Protein AF-A0A183KDY1-F1 (afdb_monomer)

Foldseek 3Di:
DVVVVVVVVVVVVVVCCVVVNDPPCPDVPLQDPVLVVLVVVLVVLVVQLVPDDDPVSNVVSVVVSVVSVVVSVVSVVVSVVVVVVVVVVVVVVCVVVVVPD

Secondary structure (DSSP, 8-state):
-HHHHHHHHHHHHHHHHHHH-------STTS-HHHHHHHHHHHHHHHHHHH--SHHHHHHHHHHHHHHHHHHHHHHHHHHHHHHHHHHHHHHHHHHTT---

Sequence (101 aa):
MEDNWKVIKEALTSTYQEVLGLKKHHHKEWISIETLNRIKERKNKKTAVNNSQTRAEKVQAQAEYMEANKQVKKSIRADKKKYVEELATTAEKAAREGNMK

Structure (mmCIF, N/CA/C/O backbone):
data_AF-A0A183KDY1-F1
#
_entry.id   AF-A0A183KDY1-F1
#
loop_
_atom_site.group_PDB
_atom_site.id
_atom_site.type_symbol
_atom_site.label_atom_id
_atom_site.label_alt_id
_atom_site.label_comp_id
_atom_site.label_asym_id
_atom_site.label_entity_id
_atom_site.label_seq_id
_atom_site.pdbx_PDB_ins_code
_atom_site.Cartn_x
_atom_site.Cartn_y
_atom_site.Cartn_z
_atom_site.occupancy
_atom_site.B_iso_or_equiv
_atom_site.auth_seq_id
_atom_site.auth_comp_id
_atom_site.auth_asym_id
_atom_site.auth_atom_id
_atom_site.pdbx_PDB_model_num
ATOM 1 N N . MET A 1 1 ? -18.616 -6.059 -49.830 1.00 61.31 1 MET A N 1
ATOM 2 C CA . MET A 1 1 ? -18.904 -4.759 -49.168 1.00 61.31 1 MET A CA 1
ATOM 3 C C . MET A 1 1 ? -18.419 -4.762 -47.721 1.00 61.31 1 MET A C 1
ATOM 5 O O . MET A 1 1 ? -17.755 -3.813 -47.328 1.00 61.31 1 MET A O 1
ATOM 9 N N . GLU A 1 2 ? -18.672 -5.830 -46.958 1.00 68.62 2 GLU A N 1
ATOM 10 C CA . GLU A 1 2 ? -18.158 -6.003 -45.584 1.00 68.62 2 GLU A CA 1
ATOM 11 C C . GLU A 1 2 ? -16.626 -6.033 -45.498 1.00 68.62 2 GLU A C 1
ATOM 13 O O . GLU A 1 2 ? -16.061 -5.439 -44.581 1.00 68.62 2 GLU A O 1
ATOM 18 N N . ASP A 1 3 ? -15.949 -6.619 -46.489 1.00 76.50 3 ASP A N 1
ATOM 19 C CA . AS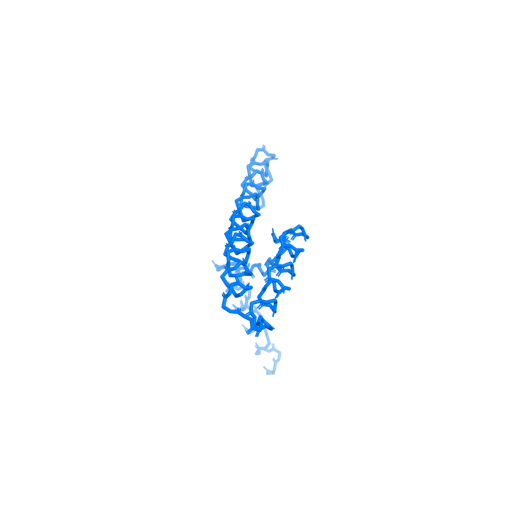P A 1 3 ? -14.481 -6.674 -46.513 1.00 76.50 3 ASP A CA 1
ATOM 20 C C . ASP A 1 3 ? -13.840 -5.287 -46.636 1.00 76.50 3 ASP A C 1
ATOM 22 O O . ASP A 1 3 ? -12.910 -4.964 -45.902 1.00 76.50 3 ASP A O 1
ATOM 26 N N . ASN A 1 4 ? -14.393 -4.415 -47.487 1.00 84.44 4 ASN A N 1
ATOM 27 C CA . ASN A 1 4 ? -13.926 -3.029 -47.599 1.00 84.44 4 ASN A CA 1
ATOM 28 C C . ASN A 1 4 ? -14.125 -2.263 -46.291 1.00 84.44 4 ASN A C 1
ATOM 30 O O . ASN A 1 4 ? -13.262 -1.491 -45.878 1.00 84.44 4 ASN A O 1
ATOM 34 N N . TRP A 1 5 ? -15.255 -2.487 -45.620 1.00 81.25 5 TRP A N 1
ATOM 35 C CA . TRP A 1 5 ? -15.520 -1.861 -44.331 1.00 81.25 5 TRP A CA 1
ATOM 36 C C . TRP A 1 5 ? -14.533 -2.329 -43.257 1.00 81.25 5 TRP A C 1
ATOM 38 O O . TRP A 1 5 ? -14.061 -1.519 -42.459 1.00 81.25 5 TRP A O 1
ATOM 48 N N . LYS A 1 6 ? -14.163 -3.614 -43.273 1.00 88.56 6 LYS A N 1
ATOM 49 C CA . LYS A 1 6 ? -13.154 -4.180 -42.375 1.00 88.56 6 LYS A CA 1
ATOM 50 C C . LYS A 1 6 ? -11.774 -3.557 -42.605 1.00 88.56 6 LYS A C 1
ATOM 52 O O . LYS A 1 6 ? -11.164 -3.104 -41.640 1.00 88.56 6 LYS A O 1
ATOM 57 N N . VAL A 1 7 ? -11.343 -3.438 -43.862 1.00 88.12 7 VAL A N 1
ATOM 58 C CA . VAL A 1 7 ? -10.056 -2.817 -44.230 1.00 88.12 7 VAL A CA 1
ATOM 59 C C . VAL A 1 7 ? -9.987 -1.358 -43.772 1.00 88.12 7 VAL A C 1
ATOM 61 O O . VAL A 1 7 ? -8.987 -0.940 -43.194 1.00 88.12 7 VAL A O 1
ATOM 64 N N . ILE A 1 8 ? -11.062 -0.584 -43.958 1.00 89.81 8 ILE A N 1
ATOM 65 C CA . ILE A 1 8 ? -11.115 0.818 -43.510 1.00 89.81 8 ILE A CA 1
ATOM 66 C C . ILE A 1 8 ? -11.010 0.909 -41.982 1.00 89.81 8 ILE A C 1
ATOM 68 O O . ILE A 1 8 ? -10.292 1.757 -41.449 1.00 89.81 8 ILE A O 1
ATOM 72 N N . LYS A 1 9 ? -11.702 0.020 -41.264 1.00 88.81 9 LYS A N 1
ATOM 73 C CA . LYS A 1 9 ? -11.667 -0.027 -39.798 1.00 88.81 9 LYS A CA 1
ATOM 74 C C . LYS A 1 9 ? -10.277 -0.387 -39.268 1.00 88.81 9 LYS A C 1
ATOM 76 O O . LYS A 1 9 ? -9.827 0.205 -38.288 1.00 88.81 9 LYS A O 1
ATOM 81 N N . GLU A 1 10 ? -9.602 -1.334 -39.913 1.00 89.00 10 GLU A N 1
ATOM 82 C CA . GLU A 1 10 ? -8.234 -1.740 -39.582 1.00 89.00 10 GLU A CA 1
ATOM 83 C C . GLU A 1 10 ? -7.232 -0.622 -39.876 1.00 89.00 10 GLU A C 1
ATOM 85 O O . GLU A 1 10 ? -6.432 -0.300 -39.003 1.00 89.00 10 GLU A O 1
ATOM 90 N N . ALA A 1 11 ? -7.335 0.046 -41.029 1.00 91.06 11 ALA A N 1
ATOM 91 C CA . ALA A 1 11 ? -6.476 1.179 -41.372 1.00 91.06 11 ALA A CA 1
ATOM 92 C C . ALA A 1 11 ? -6.600 2.315 -40.346 1.00 91.06 11 ALA A C 1
ATOM 94 O O . ALA A 1 11 ? -5.594 2.765 -39.803 1.00 91.06 11 ALA A O 1
ATOM 95 N N . LEU A 1 12 ? -7.830 2.711 -39.998 1.00 87.56 12 LEU A N 1
ATOM 96 C CA . LEU A 1 12 ? -8.079 3.738 -38.980 1.00 87.56 12 LEU A CA 1
ATOM 97 C C . LEU A 1 12 ? -7.547 3.333 -37.600 1.00 87.56 12 LEU A C 1
ATOM 99 O O . LEU A 1 12 ? -6.982 4.163 -36.889 1.00 87.56 12 LEU A O 1
ATOM 103 N N . THR A 1 13 ? -7.709 2.063 -37.222 1.00 83.94 13 THR A N 1
ATOM 104 C CA . THR A 1 13 ? -7.197 1.545 -35.946 1.00 83.94 13 THR A CA 1
ATOM 105 C C . THR A 1 13 ? -5.668 1.555 -35.921 1.00 83.94 13 THR A C 1
ATOM 107 O O . THR A 1 13 ? -5.089 1.959 -34.913 1.00 83.94 13 THR A O 1
ATOM 110 N N . SER A 1 14 ? -5.014 1.182 -37.023 1.00 87.25 14 SER A N 1
ATOM 111 C CA . SER A 1 14 ? -3.556 1.212 -37.161 1.00 87.25 14 SER A CA 1
ATOM 112 C C . SER A 1 14 ? -3.008 2.633 -37.098 1.00 87.25 14 SER A C 1
ATOM 114 O O . SER A 1 14 ? -2.120 2.893 -36.294 1.00 87.25 14 SER A O 1
ATOM 116 N N . THR A 1 15 ? -3.583 3.582 -37.846 1.00 86.88 15 THR A N 1
ATOM 117 C CA . THR A 1 15 ? -3.144 4.988 -37.805 1.00 86.88 15 THR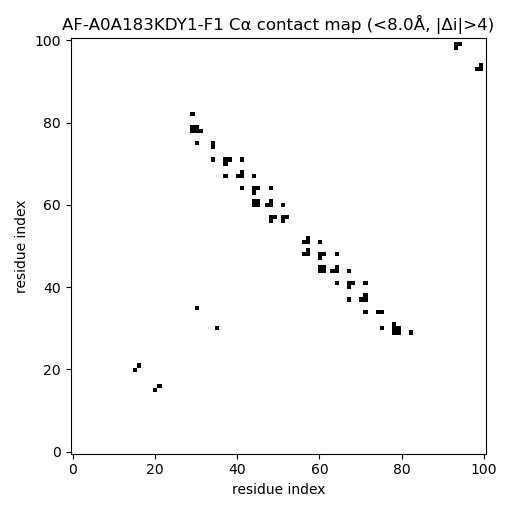 A CA 1
ATOM 118 C C . THR A 1 15 ? -3.346 5.596 -36.417 1.00 86.88 15 THR A C 1
ATOM 120 O O . THR A 1 15 ? -2.485 6.310 -35.912 1.00 86.88 15 THR A O 1
ATOM 123 N N . TYR A 1 16 ? -4.460 5.277 -35.750 1.00 78.25 16 TYR A N 1
ATOM 124 C CA . TYR A 1 16 ? -4.712 5.717 -34.378 1.00 78.25 16 TYR A CA 1
ATOM 125 C C . TYR A 1 16 ? -3.666 5.161 -33.397 1.00 78.25 16 TYR A C 1
ATOM 127 O O . TYR A 1 16 ? -3.162 5.900 -32.552 1.00 78.25 16 TYR A O 1
ATOM 135 N N . GLN A 1 17 ? -3.312 3.876 -33.512 1.00 79.81 17 GLN A N 1
ATOM 136 C CA . GLN A 1 17 ? -2.284 3.248 -32.675 1.00 79.81 17 GLN A CA 1
ATOM 137 C C . GLN A 1 17 ? -0.875 3.771 -32.968 1.00 79.81 17 GLN A C 1
ATOM 139 O O . GLN A 1 17 ? -0.074 3.863 -32.042 1.00 79.81 17 GLN A O 1
ATOM 144 N N . GLU A 1 18 ? -0.577 4.123 -34.216 1.00 78.94 18 GLU A N 1
ATOM 145 C CA . GLU A 1 18 ? 0.708 4.684 -34.637 1.00 78.94 18 GLU A CA 1
ATOM 146 C C . GLU A 1 18 ? 0.895 6.117 -34.123 1.00 78.94 18 GLU A C 1
ATOM 148 O O . GLU A 1 18 ? 1.933 6.443 -33.552 1.00 78.94 18 GLU A O 1
ATOM 153 N N . VAL A 1 19 ? -0.138 6.957 -34.242 1.00 79.00 19 VAL A N 1
ATOM 154 C CA . VAL A 1 19 ? -0.072 8.374 -33.850 1.00 79.00 19 VAL A CA 1
ATOM 155 C C . VAL A 1 19 ? -0.153 8.562 -32.336 1.00 79.00 19 VAL A C 1
ATOM 157 O O . VAL A 1 19 ? 0.569 9.382 -31.772 1.00 79.00 19 VAL A O 1
ATOM 160 N N . LEU A 1 20 ? -1.047 7.838 -31.657 1.00 75.81 20 LEU A N 1
ATOM 161 C CA . LEU A 1 20 ? -1.285 8.024 -30.219 1.00 75.81 20 LEU A CA 1
ATOM 162 C C . LEU A 1 20 ? -0.559 6.998 -29.345 1.00 75.81 20 LEU A C 1
ATOM 164 O O . LEU A 1 20 ? -0.541 7.140 -28.120 1.00 75.81 20 LEU A O 1
ATOM 168 N N . GLY A 1 21 ? 0.036 5.974 -29.957 1.00 68.38 21 GLY A N 1
ATOM 169 C CA . GLY A 1 21 ? 0.559 4.812 -29.258 1.00 68.38 21 GLY A CA 1
ATOM 170 C C . GLY A 1 21 ? -0.562 3.921 -28.716 1.00 68.38 21 GLY A C 1
ATOM 171 O O . GLY A 1 21 ? -1.618 4.371 -28.260 1.00 68.38 21 GLY A O 1
ATOM 172 N N . LEU A 1 22 ? -0.320 2.611 -28.671 1.00 67.06 22 LEU A N 1
ATOM 173 C CA . LEU A 1 22 ? -1.104 1.740 -27.801 1.00 67.06 22 LEU A CA 1
ATOM 174 C C . LEU A 1 22 ? -0.870 2.191 -26.361 1.00 67.06 22 LEU A C 1
ATOM 176 O O . LEU A 1 22 ? 0.239 2.062 -25.837 1.00 67.06 22 LEU A O 1
ATOM 180 N N . LYS A 1 23 ? -1.919 2.698 -25.702 1.00 58.38 23 LYS A N 1
ATOM 181 C CA . LYS A 1 23 ? -1.903 2.932 -24.259 1.00 58.38 23 LYS A CA 1
ATOM 182 C C . LYS A 1 23 ? -1.695 1.571 -23.608 1.00 58.38 23 LYS A C 1
ATOM 184 O O . LYS A 1 23 ? -2.652 0.825 -23.405 1.00 58.38 23 LYS A O 1
ATOM 189 N N . LYS A 1 24 ? -0.433 1.210 -23.353 1.00 58.41 24 LYS A N 1
ATOM 190 C CA . LYS A 1 24 ? -0.089 -0.024 -22.661 1.00 58.41 24 LYS A CA 1
ATOM 191 C C . LYS A 1 24 ? -0.836 0.054 -21.345 1.00 58.41 24 LYS A C 1
ATOM 193 O O . LYS A 1 24 ? -0.524 0.879 -20.485 1.00 58.41 24 LYS A O 1
ATOM 198 N N . HIS A 1 25 ? -1.869 -0.773 -21.215 1.00 52.28 25 HIS A N 1
ATOM 199 C CA . HIS A 1 25 ? -2.435 -1.111 -19.927 1.00 52.28 25 HIS A CA 1
ATOM 200 C C . HIS A 1 25 ? -1.355 -1.915 -19.216 1.00 52.28 25 HIS A C 1
ATOM 202 O O . HIS A 1 25 ? -1.444 -3.130 -19.093 1.00 52.28 25 HIS A O 1
ATOM 208 N N . HIS A 1 26 ? -0.294 -1.225 -18.786 1.00 54.34 26 HIS A N 1
ATOM 209 C CA . HIS A 1 26 ? 0.550 -1.719 -17.731 1.00 54.34 26 HIS A CA 1
ATOM 210 C C . HIS A 1 26 ? -0.421 -1.946 -16.589 1.00 54.34 26 HIS A C 1
ATOM 212 O O . HIS A 1 26 ? -0.989 -1.011 -16.009 1.00 54.34 26 HIS A O 1
ATOM 218 N N . HIS A 1 27 ? -0.718 -3.220 -16.369 1.00 51.69 27 HIS A N 1
ATOM 219 C CA . HIS A 1 27 ? -1.398 -3.656 -15.182 1.00 51.69 27 HIS A CA 1
ATOM 220 C C . HIS A 1 27 ? -0.697 -2.997 -13.984 1.00 51.69 27 HIS A C 1
ATOM 222 O O . HIS A 1 27 ? 0.479 -2.632 -14.055 1.00 51.69 27 HIS A O 1
ATOM 228 N N . LYS A 1 28 ? -1.424 -2.758 -12.890 1.00 60.69 28 LYS A N 1
ATOM 229 C CA . LYS A 1 28 ? -0.884 -2.088 -11.694 1.00 60.69 28 LYS A CA 1
ATOM 230 C C . LYS A 1 28 ? 0.102 -3.002 -10.934 1.00 60.69 28 LYS A C 1
ATOM 232 O O . LYS A 1 28 ? 0.023 -3.095 -9.716 1.00 60.69 28 LYS A O 1
ATOM 237 N N . GLU A 1 29 ? 1.018 -3.663 -11.636 1.00 65.00 29 GLU A N 1
ATOM 238 C CA . GLU A 1 29 ? 2.079 -4.528 -11.107 1.00 65.00 29 GLU A CA 1
ATOM 239 C C . GLU A 1 29 ? 3.101 -3.756 -10.276 1.00 65.00 29 GLU A C 1
ATOM 241 O O . GLU A 1 29 ? 3.878 -4.353 -9.545 1.00 65.00 29 GLU A O 1
ATOM 246 N N . TRP A 1 30 ? 3.076 -2.421 -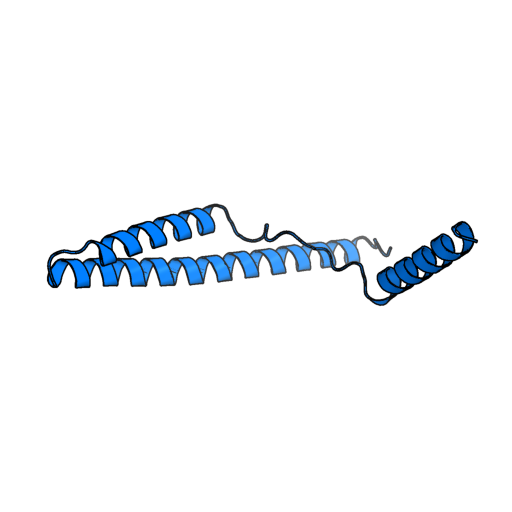10.331 1.00 83.38 30 TRP A N 1
ATOM 247 C CA . TRP A 1 30 ? 3.953 -1.602 -9.506 1.00 83.38 30 TRP A CA 1
ATOM 248 C C . TRP A 1 30 ? 3.662 -1.742 -8.004 1.00 83.38 30 TRP A C 1
ATOM 250 O O . TRP A 1 30 ? 4.534 -1.441 -7.196 1.00 83.38 30 TRP A O 1
ATOM 260 N N . ILE A 1 31 ? 2.458 -2.177 -7.608 1.00 86.31 31 ILE A N 1
ATOM 261 C CA . ILE A 1 31 ? 2.121 -2.360 -6.191 1.00 86.31 31 ILE A CA 1
ATOM 262 C C . ILE A 1 31 ? 2.759 -3.653 -5.685 1.00 86.31 31 ILE A C 1
ATOM 264 O O . ILE A 1 31 ? 2.398 -4.747 -6.116 1.00 86.31 31 ILE A O 1
ATOM 268 N N . SER A 1 32 ? 3.654 -3.530 -4.708 1.00 90.75 32 SER A N 1
ATOM 269 C CA . SER A 1 32 ? 4.338 -4.675 -4.118 1.00 90.75 32 SER A CA 1
ATOM 270 C C . SER A 1 32 ? 3.405 -5.538 -3.259 1.00 90.75 32 SER A C 1
ATOM 272 O O . SER A 1 32 ? 2.420 -5.069 -2.675 1.00 90.75 32 SER A O 1
ATOM 274 N N . ILE A 1 33 ? 3.764 -6.817 -3.107 1.00 91.19 33 ILE A N 1
ATOM 275 C CA . ILE A 1 33 ? 3.098 -7.750 -2.181 1.00 91.19 33 ILE A CA 1
ATOM 276 C C . ILE A 1 33 ? 3.145 -7.210 -0.744 1.00 91.19 33 ILE A C 1
ATOM 278 O O . ILE A 1 33 ? 2.174 -7.335 0.004 1.00 91.19 33 ILE A O 1
ATOM 282 N N . GLU A 1 34 ? 4.239 -6.548 -0.361 1.00 92.69 34 GLU A N 1
ATOM 283 C CA . GLU A 1 34 ? 4.362 -5.910 0.950 1.00 92.69 34 GLU A CA 1
ATOM 284 C C . GLU A 1 34 ? 3.299 -4.815 1.148 1.00 92.69 34 GLU A C 1
ATOM 286 O O . GLU A 1 34 ? 2.609 -4.797 2.171 1.00 92.69 34 GLU A O 1
ATOM 291 N N . THR A 1 35 ? 3.092 -3.941 0.156 1.00 95.12 35 THR A N 1
ATOM 292 C CA . THR A 1 35 ? 2.021 -2.935 0.200 1.00 95.12 35 THR A CA 1
ATOM 293 C C . THR A 1 35 ? 0.638 -3.580 0.299 1.00 95.12 35 THR A C 1
ATOM 295 O O . THR A 1 35 ? -0.203 -3.104 1.068 1.00 95.12 35 THR A O 1
ATOM 298 N N . LEU A 1 36 ? 0.388 -4.684 -0.413 1.00 94.19 36 LEU A N 1
ATOM 299 C CA . LEU A 1 36 ? -0.873 -5.428 -0.304 1.00 94.19 36 LEU A CA 1
ATOM 300 C C . LEU A 1 36 ? -1.094 -5.991 1.109 1.00 94.19 36 LEU A C 1
ATOM 302 O O . LEU A 1 36 ? -2.192 -5.854 1.660 1.00 94.19 36 LEU A O 1
ATOM 306 N N . ASN A 1 37 ? -0.051 -6.541 1.735 1.00 95.94 37 ASN A N 1
ATOM 307 C 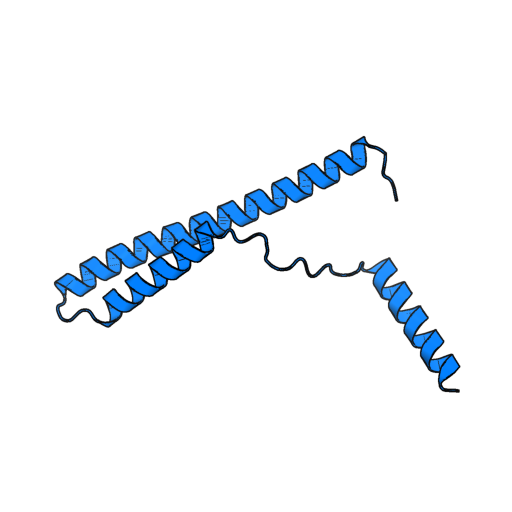CA . ASN A 1 37 ? -0.104 -7.020 3.118 1.00 95.94 37 ASN A CA 1
ATOM 308 C C . ASN A 1 37 ? -0.408 -5.879 4.100 1.00 95.94 37 ASN A C 1
ATOM 310 O O . ASN A 1 37 ? -1.316 -6.005 4.926 1.00 95.94 37 ASN A O 1
ATOM 314 N N . ARG A 1 38 ? 0.248 -4.721 3.949 1.00 96.25 38 ARG A N 1
ATOM 315 C CA . AR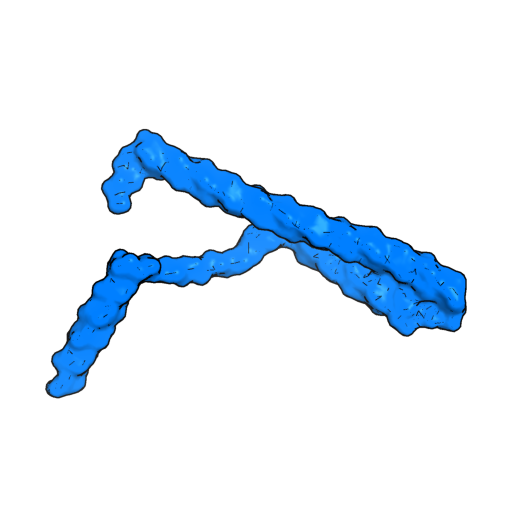G A 1 38 ? -0.026 -3.522 4.765 1.00 96.25 38 ARG A CA 1
ATOM 316 C C . ARG A 1 38 ? -1.464 -3.021 4.592 1.00 96.25 38 ARG A C 1
ATOM 318 O O . ARG A 1 38 ? -2.094 -2.578 5.553 1.00 96.25 38 ARG A O 1
ATOM 325 N N . ILE A 1 39 ? -2.031 -3.107 3.385 1.00 96.31 39 ILE A N 1
ATOM 326 C CA . ILE A 1 39 ? -3.443 -2.766 3.137 1.00 96.31 39 ILE A CA 1
ATOM 327 C C . ILE A 1 39 ? -4.375 -3.719 3.892 1.00 96.31 39 ILE A C 1
ATOM 329 O O . ILE A 1 39 ? -5.359 -3.258 4.482 1.00 96.31 39 ILE A O 1
ATOM 333 N N . LYS A 1 40 ? -4.081 -5.025 3.883 1.00 97.25 40 LYS A N 1
ATOM 334 C CA . LYS A 1 40 ? -4.842 -6.032 4.636 1.00 97.25 40 LYS A CA 1
ATOM 335 C C . LYS A 1 40 ? -4.777 -5.752 6.139 1.00 97.25 40 LYS A C 1
ATOM 337 O O . LYS A 1 40 ? -5.813 -5.693 6.794 1.00 97.25 40 LYS A O 1
ATOM 342 N N . GLU A 1 41 ? -3.591 -5.468 6.665 1.00 96.88 41 GLU A N 1
ATOM 343 C CA . GLU A 1 41 ? -3.393 -5.124 8.075 1.00 96.88 41 GLU A CA 1
ATOM 344 C C . GLU A 1 41 ? -4.149 -3.846 8.475 1.00 96.88 41 GLU A C 1
ATOM 346 O O . GLU A 1 41 ? -4.855 -3.817 9.485 1.00 96.88 41 GLU A O 1
ATOM 351 N N . ARG A 1 42 ? -4.096 -2.800 7.639 1.00 98.19 42 ARG A N 1
ATOM 352 C CA . ARG A 1 42 ? -4.881 -1.573 7.844 1.00 98.19 42 ARG A CA 1
ATOM 353 C C . ARG A 1 42 ? -6.385 -1.864 7.898 1.00 98.19 42 ARG A C 1
ATOM 355 O O . ARG A 1 42 ? -7.086 -1.251 8.701 1.00 98.19 42 ARG A O 1
ATOM 362 N N . LYS A 1 43 ? -6.897 -2.766 7.047 1.00 97.88 43 LYS A N 1
ATOM 363 C CA . LYS A 1 43 ? -8.315 -3.173 7.077 1.00 97.88 43 LYS A CA 1
ATOM 364 C C . LYS A 1 43 ? -8.664 -3.857 8.400 1.00 97.88 43 LYS A C 1
ATOM 366 O O . LYS A 1 43 ? -9.665 -3.485 8.998 1.00 97.88 43 LYS A O 1
ATOM 371 N N . ASN A 1 44 ? -7.815 -4.755 8.897 1.00 97.31 44 ASN A N 1
ATOM 372 C CA . ASN A 1 44 ? -8.031 -5.408 10.193 1.00 97.31 44 ASN A CA 1
ATOM 373 C C . ASN A 1 44 ? -8.075 -4.390 11.345 1.00 97.31 44 ASN A C 1
ATOM 375 O O . ASN A 1 44 ? -8.996 -4.418 12.157 1.00 97.31 44 ASN A O 1
ATOM 379 N N . LYS A 1 45 ? -7.152 -3.419 11.362 1.00 97.38 45 LYS A N 1
ATOM 380 C CA . LYS A 1 45 ? -7.158 -2.323 12.350 1.00 97.38 45 LYS A CA 1
ATOM 381 C C . LYS A 1 45 ? -8.407 -1.448 12.239 1.00 97.38 45 LYS A C 1
ATOM 383 O O . LYS A 1 45 ? -8.942 -0.997 13.245 1.00 97.38 45 LYS A O 1
ATOM 388 N N . LYS A 1 46 ? -8.927 -1.238 11.025 1.00 97.44 46 LYS A N 1
ATOM 389 C CA . LYS A 1 46 ? -10.204 -0.534 10.831 1.00 97.44 46 LYS A CA 1
ATOM 390 C C . LYS A 1 46 ? -11.378 -1.310 11.431 1.00 97.44 46 LYS A C 1
ATOM 392 O O . LYS A 1 46 ? -12.251 -0.692 12.032 1.00 97.44 46 LYS A O 1
ATOM 397 N N . THR A 1 47 ? -11.386 -2.634 11.297 1.00 97.62 47 THR A N 1
ATOM 398 C CA . THR A 1 47 ? -12.383 -3.499 11.940 1.00 97.62 47 THR A CA 1
ATOM 399 C C . THR A 1 47 ? -12.294 -3.414 13.463 1.00 97.62 47 THR A C 1
ATOM 401 O O . THR A 1 47 ? -13.325 -3.266 14.109 1.00 97.62 47 THR A O 1
ATOM 404 N N . ALA A 1 48 ? -11.085 -3.396 14.036 1.00 96.25 48 ALA A N 1
ATOM 405 C CA . ALA A 1 48 ? -10.897 -3.212 15.478 1.00 96.25 48 ALA A CA 1
ATOM 406 C C . ALA A 1 48 ? -11.493 -1.882 15.986 1.00 96.25 48 ALA A C 1
ATOM 408 O O . ALA A 1 48 ? -12.183 -1.866 16.999 1.00 96.25 48 ALA A O 1
ATOM 409 N N . VAL A 1 49 ? -11.323 -0.784 15.237 1.00 97.00 49 VAL A N 1
ATOM 410 C CA . VAL A 1 49 ? -11.957 0.515 15.554 1.00 97.00 49 VAL A CA 1
ATOM 411 C C . VAL A 1 49 ? -13.484 0.450 15.514 1.00 97.00 49 VAL A C 1
ATOM 413 O O . VAL A 1 49 ? -14.147 1.125 16.296 1.00 97.00 49 VAL A O 1
ATOM 416 N N . ASN A 1 50 ? -14.058 -0.304 14.577 1.00 96.38 50 ASN A N 1
ATOM 417 C CA . ASN A 1 50 ? -15.512 -0.411 14.451 1.00 96.38 50 ASN A CA 1
ATOM 418 C C . ASN A 1 50 ? -16.123 -1.285 15.558 1.00 96.38 50 ASN A C 1
ATOM 420 O O . ASN A 1 50 ? -17.253 -1.034 15.962 1.00 96.38 50 ASN A O 1
ATOM 424 N N . ASN A 1 51 ? -15.371 -2.274 16.047 1.00 96.88 51 ASN A N 1
ATOM 425 C CA . ASN A 1 51 ? -15.821 -3.231 17.057 1.00 96.88 51 ASN A CA 1
ATOM 426 C C . ASN A 1 51 ? -15.518 -2.794 18.502 1.00 96.88 51 ASN A C 1
ATOM 428 O O . ASN A 1 51 ? -15.895 -3.503 19.431 1.00 96.88 5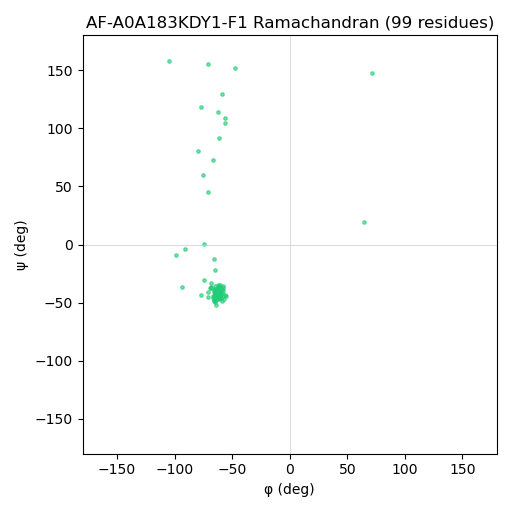1 ASN A O 1
ATOM 432 N N . SER A 1 52 ? -14.825 -1.667 18.705 1.00 95.25 52 SER A N 1
ATOM 433 C CA . SER A 1 52 ? -14.460 -1.173 20.039 1.00 95.25 52 SER A CA 1
ATOM 434 C C . SER A 1 52 ? -15.701 -0.925 20.899 1.00 95.25 52 SER A C 1
ATOM 436 O O . SER A 1 52 ? -16.607 -0.210 20.457 1.00 95.25 52 SER A O 1
ATOM 438 N N . GLN A 1 53 ? -15.717 -1.453 22.123 1.00 94.81 53 GLN A N 1
ATOM 439 C CA . GLN A 1 53 ? -16.867 -1.343 23.025 1.00 94.81 53 GLN A CA 1
ATOM 440 C C . GLN A 1 53 ? -16.740 -0.137 23.953 1.00 94.81 53 GLN A C 1
ATOM 442 O O . GLN A 1 53 ? -17.725 0.549 24.229 1.00 94.81 53 GLN A O 1
ATOM 447 N N . THR A 1 54 ? -15.520 0.168 24.397 1.00 96.69 54 THR A N 1
ATOM 448 C CA . THR A 1 54 ? -15.253 1.298 25.291 1.00 96.69 54 THR A CA 1
ATOM 449 C C . THR A 1 54 ? -14.602 2.472 24.557 1.00 96.69 54 THR A C 1
ATOM 451 O O . THR A 1 54 ? -13.967 2.335 23.507 1.00 96.69 54 THR A O 1
ATOM 454 N N . ARG A 1 55 ? -14.734 3.681 25.122 1.00 95.81 55 ARG A N 1
ATOM 455 C CA . ARG A 1 55 ? -14.113 4.889 24.552 1.00 95.81 55 ARG A CA 1
ATOM 456 C C . ARG A 1 55 ? -12.584 4.783 24.521 1.00 95.81 55 ARG A C 1
ATOM 458 O O . ARG A 1 55 ? -11.978 5.254 23.564 1.00 95.81 55 ARG A O 1
ATOM 465 N N . ALA A 1 56 ? -11.982 4.171 25.542 1.00 95.81 56 ALA A N 1
ATOM 466 C CA . ALA A 1 56 ? -10.535 3.998 25.643 1.00 95.81 56 ALA A CA 1
ATOM 467 C C . ALA A 1 56 ? -9.996 3.066 24.544 1.00 95.81 56 ALA A C 1
ATOM 469 O O . ALA A 1 56 ? -9.092 3.460 23.806 1.00 95.81 56 ALA A O 1
ATOM 470 N N . GLU A 1 57 ? -10.619 1.897 24.353 1.00 96.50 57 GLU A N 1
ATOM 471 C CA . GLU A 1 57 ? -10.290 0.972 23.257 1.00 96.50 57 GLU A CA 1
ATOM 472 C C . GLU A 1 57 ? -10.398 1.648 21.893 1.00 96.50 57 GLU A C 1
ATOM 474 O O . GLU A 1 57 ? -9.520 1.498 21.045 1.00 96.50 57 GLU A O 1
ATOM 479 N N . LYS A 1 58 ? -11.459 2.438 21.684 1.00 96.94 58 LYS A N 1
ATOM 480 C CA . LYS A 1 58 ? -11.665 3.152 20.424 1.00 96.94 58 LYS A CA 1
ATOM 481 C C . LYS A 1 58 ? -10.530 4.127 20.130 1.00 96.94 58 LYS A C 1
ATOM 483 O O . LYS A 1 58 ? -10.064 4.179 18.994 1.00 96.94 58 LYS A O 1
ATOM 488 N N . VAL A 1 59 ? -10.076 4.884 21.133 1.00 97.62 59 VAL A N 1
ATOM 489 C CA . VAL A 1 59 ? -8.957 5.829 20.981 1.00 97.62 59 VAL A CA 1
ATOM 490 C C . VAL A 1 59 ? -7.667 5.090 20.627 1.00 97.62 59 VAL A C 1
ATOM 492 O O . VAL A 1 59 ? -6.979 5.493 19.687 1.00 97.62 59 VAL A O 1
ATOM 495 N N . GLN A 1 60 ? -7.368 3.987 21.315 1.00 97.38 60 GLN A N 1
ATOM 496 C CA . GLN A 1 60 ? -6.176 3.185 21.038 1.00 97.38 60 GLN A CA 1
ATOM 497 C C . GLN A 1 60 ? -6.219 2.571 19.630 1.00 97.38 60 GLN A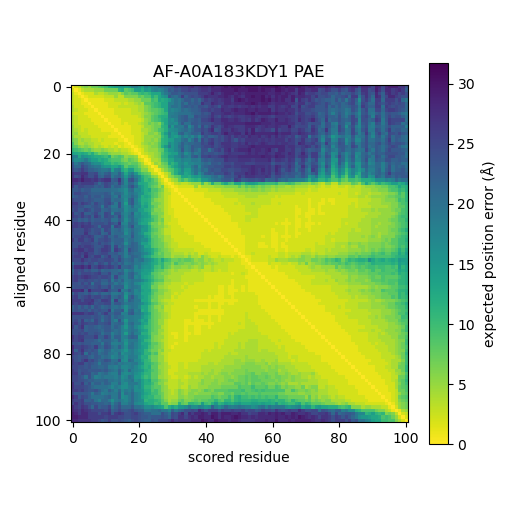 C 1
ATOM 499 O O . GLN A 1 60 ? -5.310 2.795 18.827 1.00 97.38 60 GLN A O 1
ATOM 504 N N . ALA A 1 61 ? -7.309 1.886 19.276 1.00 96.94 61 ALA A N 1
ATOM 505 C CA . ALA A 1 61 ? -7.474 1.283 17.955 1.00 96.94 61 ALA A CA 1
ATOM 506 C C . ALA A 1 61 ? -7.428 2.339 16.834 1.00 96.94 61 ALA A C 1
ATOM 508 O O . ALA A 1 61 ? -6.911 2.092 15.740 1.00 96.94 61 ALA A O 1
ATOM 509 N N . GLN A 1 62 ? -7.944 3.546 17.090 1.00 97.69 62 GLN A N 1
ATOM 510 C CA . GLN A 1 62 ? -7.911 4.645 16.128 1.00 97.69 62 GLN A CA 1
ATOM 511 C C . GLN A 1 62 ? -6.488 5.171 15.910 1.00 97.69 62 GLN A C 1
ATOM 513 O O . GLN A 1 62 ? -6.129 5.476 14.767 1.00 97.69 62 GLN A O 1
ATOM 518 N N . ALA A 1 63 ? -5.669 5.234 16.964 1.00 97.88 63 ALA A N 1
ATOM 519 C CA . ALA A 1 63 ? -4.254 5.577 16.856 1.00 97.88 63 ALA A CA 1
ATOM 520 C C . ALA A 1 63 ? -3.491 4.541 16.010 1.00 97.88 63 ALA A C 1
ATOM 522 O O . ALA A 1 63 ? -2.783 4.912 15.069 1.00 97.88 63 ALA A O 1
ATOM 523 N N . GLU A 1 64 ? -3.714 3.248 16.255 1.00 97.56 64 GLU A N 1
ATOM 524 C CA . GLU A 1 64 ? -3.103 2.160 15.481 1.00 97.56 64 GLU A CA 1
ATOM 525 C C . GLU A 1 64 ? -3.529 2.176 14.005 1.00 97.56 64 GLU A C 1
ATOM 527 O O . GLU A 1 64 ? -2.697 2.037 13.101 1.00 97.56 64 GLU A O 1
ATOM 532 N N . TYR A 1 65 ? -4.820 2.394 13.731 1.00 98.38 65 TYR A N 1
ATOM 533 C CA . TYR A 1 65 ? -5.327 2.550 12.366 1.00 98.38 65 TYR A CA 1
ATOM 534 C C . TYR A 1 65 ? -4.688 3.749 11.657 1.00 98.38 65 TYR A C 1
ATOM 536 O O . TYR A 1 65 ? -4.331 3.655 10.478 1.00 98.38 65 TYR A O 1
ATOM 544 N N . MET A 1 66 ? -4.539 4.881 12.353 1.00 98.19 66 MET A N 1
ATOM 545 C CA . MET A 1 66 ? -3.925 6.081 11.789 1.00 98.19 66 MET A CA 1
ATOM 546 C C . MET A 1 66 ? -2.477 5.813 11.373 1.00 98.19 66 MET A C 1
ATOM 548 O O . MET A 1 66 ? -2.087 6.200 10.267 1.00 98.19 66 MET A O 1
ATOM 552 N N . GLU A 1 67 ? -1.705 5.126 12.213 1.00 98.00 67 GLU A N 1
ATOM 553 C CA . GLU A 1 67 ? -0.317 4.784 11.910 1.00 98.00 67 GLU A CA 1
ATOM 554 C C . GLU A 1 67 ? -0.224 3.811 10.726 1.00 98.00 67 GLU A C 1
ATOM 556 O O . GLU A 1 67 ? 0.462 4.091 9.739 1.00 98.00 67 GLU A O 1
ATOM 561 N N . ALA A 1 68 ? -1.023 2.740 10.727 1.00 97.75 68 ALA A N 1
ATOM 562 C CA . ALA A 1 68 ? -1.079 1.802 9.605 1.00 97.75 68 ALA A CA 1
ATOM 563 C C . ALA A 1 68 ? -1.495 2.485 8.287 1.00 97.75 68 ALA A C 1
ATOM 565 O O . ALA A 1 68 ? -0.948 2.206 7.219 1.00 97.75 68 ALA A O 1
ATOM 566 N N . ASN A 1 69 ? -2.431 3.437 8.338 1.00 97.88 69 ASN A N 1
ATOM 567 C CA . ASN A 1 69 ? -2.852 4.195 7.163 1.00 97.88 69 ASN A CA 1
ATOM 568 C C . ASN A 1 69 ? -1.747 5.130 6.640 1.00 97.88 69 ASN A C 1
ATOM 570 O O . ASN A 1 69 ? -1.607 5.280 5.424 1.00 97.88 69 ASN A O 1
ATOM 574 N N . LYS A 1 70 ? -0.942 5.742 7.523 1.00 97.88 70 LYS A N 1
ATOM 575 C CA . LYS A 1 70 ? 0.248 6.510 7.115 1.00 97.88 70 LYS A CA 1
ATOM 576 C C . LYS A 1 70 ? 1.263 5.604 6.421 1.00 97.88 70 LYS A C 1
ATOM 578 O O . LYS A 1 70 ? 1.774 5.971 5.364 1.00 97.88 70 LYS A O 1
ATOM 583 N N . GLN A 1 71 ? 1.518 4.423 6.976 1.00 97.38 71 GLN A N 1
ATOM 584 C CA . GLN A 1 71 ? 2.466 3.461 6.421 1.00 97.38 71 GLN A CA 1
ATOM 585 C C . GLN A 1 71 ? 2.053 2.953 5.036 1.00 97.38 71 GLN A C 1
ATOM 587 O O . GLN A 1 71 ? 2.876 2.974 4.126 1.00 97.38 71 GLN A O 1
ATOM 592 N N . VAL A 1 72 ? 0.777 2.605 4.836 1.00 97.50 72 VAL A N 1
ATOM 593 C CA . VAL A 1 72 ? 0.241 2.236 3.511 1.00 97.50 72 VAL A CA 1
ATOM 594 C C . VAL A 1 72 ? 0.442 3.367 2.499 1.00 97.50 72 VAL A C 1
ATOM 596 O O . VAL A 1 72 ? 0.886 3.136 1.380 1.00 97.50 72 VAL A O 1
ATOM 599 N N . LYS A 1 73 ? 0.164 4.623 2.877 1.00 97.25 73 LYS A N 1
ATOM 600 C CA . LYS A 1 73 ? 0.389 5.768 1.978 1.00 97.25 73 LYS A CA 1
ATOM 601 C C . LYS A 1 73 ? 1.867 5.941 1.622 1.00 97.25 73 LYS A C 1
ATOM 603 O O . LYS A 1 73 ? 2.166 6.304 0.487 1.00 97.25 73 LYS A O 1
ATOM 608 N N . LYS A 1 74 ? 2.780 5.713 2.572 1.00 97.56 74 LYS A N 1
ATOM 609 C CA . LYS A 1 74 ? 4.228 5.763 2.324 1.00 97.56 74 LYS A CA 1
ATOM 610 C C . LYS A 1 74 ? 4.673 4.640 1.382 1.00 97.56 74 LYS A C 1
ATOM 612 O O . LYS A 1 74 ? 5.372 4.942 0.421 1.00 97.56 74 LYS A O 1
ATOM 617 N N . SER A 1 75 ? 4.229 3.400 1.597 1.00 96.06 75 SER A N 1
ATOM 618 C CA . SER A 1 75 ? 4.626 2.258 0.760 1.00 96.06 75 SER A CA 1
ATOM 619 C C . SER A 1 75 ? 4.114 2.398 -0.676 1.00 96.06 75 SER A C 1
ATOM 621 O O . SER A 1 75 ? 4.888 2.274 -1.613 1.00 96.06 75 SER A O 1
ATOM 623 N N . ILE A 1 76 ? 2.862 2.835 -0.859 1.00 95.06 76 ILE A N 1
ATOM 624 C CA . ILE A 1 76 ? 2.289 3.165 -2.177 1.00 95.06 76 ILE A CA 1
ATOM 625 C C . ILE A 1 76 ? 3.110 4.252 -2.895 1.00 95.06 76 ILE A C 1
ATOM 627 O O . ILE A 1 76 ? 3.272 4.221 -4.110 1.00 95.06 76 ILE A O 1
ATOM 631 N N . ARG A 1 77 ? 3.643 5.250 -2.182 1.00 95.69 77 ARG A N 1
ATOM 632 C CA . ARG A 1 77 ? 4.507 6.262 -2.817 1.00 95.69 77 ARG A CA 1
ATOM 633 C C . ARG A 1 77 ? 5.866 5.684 -3.211 1.00 95.69 77 ARG A C 1
ATOM 635 O O . ARG A 1 77 ? 6.354 6.012 -4.288 1.00 95.69 77 ARG A O 1
ATOM 642 N N . ALA A 1 78 ? 6.452 4.849 -2.356 1.00 95.25 78 ALA A N 1
ATOM 643 C CA . ALA A 1 78 ? 7.738 4.205 -2.604 1.00 95.25 78 ALA A CA 1
ATOM 644 C C . ALA A 1 78 ? 7.672 3.240 -3.795 1.00 95.25 78 ALA A C 1
ATOM 646 O O . ALA A 1 78 ? 8.459 3.376 -4.725 1.00 95.25 78 ALA A O 1
ATOM 647 N N . ASP A 1 79 ? 6.677 2.355 -3.811 1.00 93.69 79 ASP A N 1
ATOM 648 C CA . ASP A 1 79 ? 6.413 1.415 -4.901 1.00 93.69 79 ASP A CA 1
ATOM 649 C C . ASP A 1 79 ? 6.259 2.152 -6.247 1.00 93.69 79 ASP A C 1
ATOM 651 O O . ASP A 1 79 ? 6.864 1.777 -7.250 1.00 93.69 79 ASP A O 1
ATOM 655 N N . LYS A 1 80 ? 5.519 3.273 -6.267 1.00 91.69 80 LYS A N 1
ATOM 656 C CA . LYS A 1 80 ? 5.358 4.090 -7.480 1.00 91.69 80 LYS A CA 1
ATOM 657 C C . LYS A 1 80 ? 6.679 4.711 -7.931 1.00 91.69 80 LYS A C 1
ATOM 659 O O . LYS A 1 80 ? 6.955 4.742 -9.127 1.00 91.69 80 LYS A O 1
ATOM 664 N N . LYS A 1 81 ? 7.466 5.245 -6.992 1.00 92.94 81 LYS A N 1
ATOM 665 C CA . LYS A 1 81 ? 8.768 5.853 -7.292 1.00 92.94 81 LYS A CA 1
ATOM 666 C C . LYS A 1 81 ? 9.720 4.816 -7.890 1.00 92.94 81 LYS A C 1
ATOM 668 O O . LYS A 1 81 ? 10.282 5.075 -8.946 1.00 92.94 81 LYS A O 1
ATOM 673 N N . LYS A 1 82 ? 9.805 3.635 -7.271 1.00 92.00 82 LYS A N 1
ATOM 674 C CA . LYS A 1 82 ? 10.628 2.518 -7.743 1.00 92.00 82 LYS A CA 1
ATOM 675 C C . LYS A 1 82 ? 10.258 2.106 -9.168 1.00 92.00 82 LYS A C 1
ATOM 677 O O . LYS A 1 82 ? 11.128 2.006 -10.020 1.00 92.00 82 LYS A O 1
ATOM 682 N N . TYR A 1 83 ? 8.965 1.964 -9.450 1.00 88.69 83 TYR A N 1
ATOM 683 C CA . TYR A 1 83 ? 8.490 1.625 -10.792 1.00 88.69 83 TYR A CA 1
ATOM 684 C C . TYR A 1 83 ? 8.872 2.672 -11.851 1.00 88.69 83 TYR A C 1
ATOM 686 O O . TYR A 1 83 ? 9.287 2.326 -12.953 1.00 88.69 83 TYR A O 1
ATOM 694 N N . VAL A 1 84 ? 8.768 3.964 -11.524 1.00 89.25 84 VAL A N 1
ATOM 695 C CA . VAL A 1 84 ? 9.186 5.038 -12.442 1.00 89.25 84 VAL A CA 1
ATOM 696 C C . 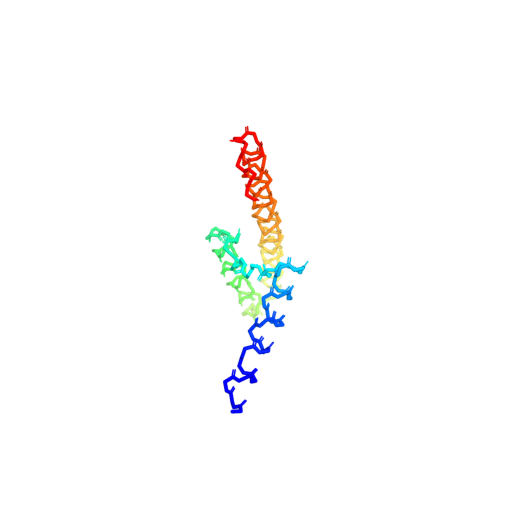VAL A 1 84 ? 10.702 5.014 -12.677 1.00 89.25 84 VAL A C 1
ATOM 698 O O . VAL A 1 84 ? 11.138 5.205 -13.809 1.00 89.25 84 VAL A O 1
ATOM 701 N N . GLU A 1 85 ? 11.502 4.748 -11.643 1.00 89.94 85 GLU A N 1
ATOM 702 C CA . GLU A 1 85 ? 12.963 4.610 -11.758 1.00 89.94 85 GLU A CA 1
ATOM 703 C C . GLU A 1 85 ? 13.366 3.392 -12.609 1.00 89.94 85 GLU A C 1
ATOM 705 O O . GLU A 1 85 ? 14.249 3.494 -13.462 1.00 89.94 85 GLU A O 1
ATOM 710 N N . GLU A 1 86 ? 12.690 2.252 -12.453 1.00 88.19 86 GLU A N 1
ATOM 711 C CA . GLU A 1 86 ? 12.895 1.056 -13.286 1.00 88.19 86 GLU A CA 1
ATOM 712 C C . GLU A 1 86 ? 12.563 1.320 -14.765 1.00 88.19 86 GLU A C 1
ATOM 714 O O . GLU A 1 86 ? 13.305 0.911 -15.662 1.00 88.19 86 GLU A O 1
ATOM 719 N N . LEU A 1 87 ? 11.489 2.066 -15.041 1.00 86.00 87 LEU A N 1
ATOM 720 C CA . LEU A 1 87 ? 11.149 2.476 -16.406 1.00 86.00 87 LEU A CA 1
ATOM 721 C C . LEU A 1 87 ? 12.202 3.416 -17.002 1.00 86.00 87 LEU A C 1
ATOM 723 O O . LEU A 1 87 ? 12.614 3.223 -18.146 1.00 86.00 87 LEU A O 1
ATOM 727 N N . ALA A 1 88 ? 12.652 4.409 -16.232 1.00 86.94 88 ALA A N 1
ATOM 728 C CA . ALA A 1 88 ? 13.661 5.365 -16.678 1.00 86.94 88 ALA A CA 1
ATOM 729 C C . ALA A 1 88 ? 14.998 4.673 -16.986 1.00 86.94 88 ALA A C 1
ATOM 731 O O . ALA A 1 88 ? 15.577 4.895 -18.046 1.00 86.94 88 ALA A O 1
ATOM 732 N N . THR A 1 89 ? 15.449 3.777 -16.105 1.00 89.38 89 THR A N 1
ATOM 733 C CA . THR A 1 89 ? 16.688 3.007 -16.307 1.00 89.38 89 THR A CA 1
ATOM 734 C C . THR A 1 89 ? 16.594 2.056 -17.502 1.00 89.38 89 THR A C 1
ATOM 736 O O . THR A 1 89 ? 17.569 1.890 -18.232 1.00 89.38 89 THR A O 1
ATOM 739 N N . THR A 1 90 ? 15.422 1.463 -17.752 1.00 84.69 90 THR A N 1
ATOM 740 C CA . THR A 1 90 ? 15.183 0.635 -18.947 1.00 84.69 90 THR A CA 1
ATOM 741 C C . THR A 1 90 ? 15.241 1.471 -20.227 1.00 84.69 90 THR A C 1
ATOM 743 O O . THR A 1 90 ? 15.889 1.066 -21.191 1.00 84.69 90 THR A O 1
ATOM 746 N N . ALA A 1 91 ? 14.617 2.653 -20.232 1.00 81.38 91 ALA A N 1
ATOM 747 C CA . ALA A 1 91 ? 14.662 3.570 -21.369 1.00 81.38 91 ALA A CA 1
ATOM 748 C C . ALA A 1 91 ? 16.090 4.070 -21.650 1.00 81.38 91 ALA A C 1
ATOM 750 O O . ALA A 1 91 ? 16.519 4.104 -22.802 1.00 81.38 91 ALA A O 1
ATOM 751 N N . GLU A 1 92 ? 16.852 4.399 -20.605 1.00 87.75 92 GLU A N 1
ATOM 752 C CA . GLU A 1 92 ? 18.247 4.826 -20.733 1.00 87.75 92 GLU A CA 1
ATOM 753 C C . GLU A 1 92 ? 19.137 3.718 -21.315 1.00 87.75 92 GLU A C 1
ATOM 755 O O . GLU A 1 92 ? 19.940 3.980 -22.211 1.00 87.75 92 GLU A O 1
ATOM 760 N N . LYS A 1 93 ? 18.975 2.469 -20.852 1.00 86.81 93 LYS A N 1
ATOM 761 C CA . LYS A 1 93 ? 19.691 1.315 -21.418 1.00 86.81 93 LYS A CA 1
ATOM 762 C C . LYS A 1 93 ? 19.374 1.123 -22.901 1.00 86.81 93 LYS A C 1
ATOM 764 O O . LYS A 1 93 ? 20.302 0.996 -23.692 1.00 86.81 93 LYS A O 1
ATOM 769 N N . ALA A 1 94 ? 18.096 1.182 -23.283 1.00 80.38 94 ALA A N 1
ATOM 770 C CA . ALA A 1 94 ? 17.681 1.044 -24.679 1.00 80.38 94 ALA A CA 1
ATOM 771 C C . ALA A 1 94 ? 18.287 2.132 -25.586 1.00 80.38 94 ALA A C 1
ATOM 773 O O . ALA A 1 94 ? 18.749 1.829 -26.686 1.00 80.38 94 ALA A O 1
ATOM 774 N N . ALA A 1 95 ? 18.349 3.379 -25.102 1.00 83.25 95 ALA A N 1
ATOM 775 C CA . ALA A 1 95 ? 18.982 4.485 -25.820 1.00 83.25 95 ALA A CA 1
ATOM 776 C C . ALA A 1 95 ? 20.500 4.284 -25.988 1.00 83.25 95 ALA A C 1
ATOM 778 O O . ALA A 1 95 ? 21.039 4.549 -27.061 1.00 83.25 95 ALA A O 1
ATOM 779 N N . ARG A 1 96 ? 21.192 3.785 -24.952 1.00 83.94 96 ARG A N 1
ATOM 780 C CA . ARG A 1 96 ? 22.639 3.499 -24.998 1.00 83.94 96 ARG A CA 1
ATOM 781 C C . ARG A 1 96 ? 22.992 2.329 -25.916 1.00 83.94 96 ARG A C 1
ATOM 783 O O . ARG A 1 96 ? 24.017 2.380 -26.582 1.00 83.94 96 ARG A O 1
ATOM 790 N N . GLU A 1 97 ? 22.162 1.290 -25.957 1.00 81.31 97 GLU A N 1
ATOM 791 C CA . GLU A 1 97 ? 22.375 0.104 -26.801 1.00 81.31 97 GLU A CA 1
ATOM 792 C C . GLU A 1 97 ? 22.084 0.364 -28.290 1.00 81.31 97 GLU A C 1
ATOM 794 O O . GLU A 1 97 ? 22.223 -0.540 -29.110 1.00 81.31 97 GLU A O 1
ATOM 799 N N . GLY A 1 98 ? 21.688 1.588 -28.667 1.00 60.78 98 GLY A N 1
ATOM 800 C CA . GLY A 1 98 ? 21.353 1.918 -30.052 1.00 60.78 98 GLY A CA 1
ATOM 801 C C . GLY A 1 98 ? 20.132 1.151 -30.564 1.00 60.78 98 GLY A C 1
ATOM 802 O O . GLY A 1 98 ? 19.939 1.052 -31.774 1.00 60.78 98 GLY A O 1
ATOM 803 N N . ASN A 1 99 ? 19.299 0.624 -29.657 1.00 58.47 99 ASN A N 1
ATOM 804 C CA . ASN A 1 99 ? 18.041 -0.056 -29.962 1.00 58.47 99 ASN A CA 1
ATOM 805 C C . ASN A 1 99 ? 16.976 0.992 -30.345 1.00 58.47 99 ASN A C 1
ATOM 807 O O . ASN A 1 99 ? 15.947 1.156 -29.694 1.00 58.47 99 ASN A O 1
ATOM 811 N N . MET A 1 100 ? 17.271 1.749 -31.402 1.00 56.50 100 MET A N 1
ATOM 812 C CA . MET A 1 100 ? 16.354 2.650 -32.085 1.00 56.50 100 MET A CA 1
ATOM 813 C C . MET A 1 100 ? 15.487 1.798 -33.015 1.00 56.50 100 MET A C 1
ATOM 815 O O . MET A 1 100 ? 15.784 1.661 -34.200 1.00 56.50 10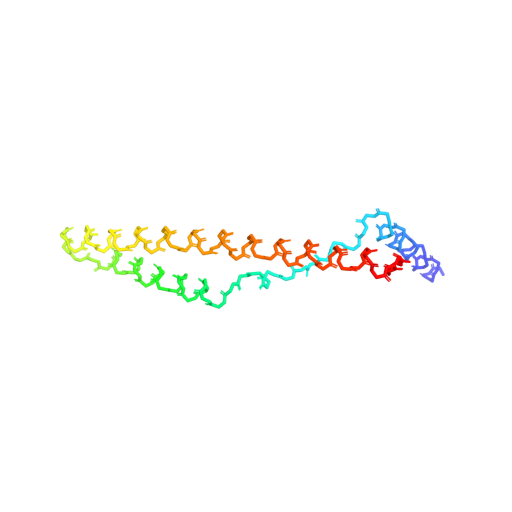0 MET A O 1
ATOM 819 N N . LYS A 1 101 ? 14.462 1.148 -32.466 1.00 53.47 101 LYS A N 1
ATOM 820 C CA . LYS A 1 101 ? 13.288 0.823 -33.278 1.00 53.47 101 LYS A CA 1
ATOM 821 C C . LYS A 1 101 ? 12.343 2.008 -33.268 1.00 53.47 101 LYS A C 1
ATOM 823 O O . LYS A 1 101 ? 12.161 2.577 -32.169 1.00 53.47 101 LYS A O 1
#

Organism: NCBI:txid6186

Nearest PDB structures (foldseek):
  7s5c-assembly1_F  TM=9.016E-01  e=2.588E+00  Myxococcus xanthus

pLDDT: mean 86.87, std 12.93, range [51.69, 98.38]

Solvent-accessible surface area (backbone atoms only — not comparable to full-atom values): 5606 Å² total; per-residue (Å²): 113,69,65,61,54,50,53,52,52,50,52,54,52,48,54,49,35,69,76,71,45,71,80,74,77,71,66,80,72,51,64,46,71,66,45,54,51,40,47,52,52,29,49,54,31,48,50,48,36,73,68,41,88,48,74,66,53,27,54,53,31,45,52,54,27,52,52,38,50,51,51,38,56,50,42,55,51,48,32,49,52,50,46,54,50,53,51,52,54,52,53,51,50,37,65,73,71,64,64,80,122

Mean predicted aligned error: 11.59 Å

Radius of gyration: 23.92 Å; Cα contacts (8 Å, |Δi|>4): 44; chains: 1; bounding box: 42×16×75 Å